Protein AF-A0A1N6LZT1-F1 (afdb_monomer_lite)

InterPro domains:
  IPR002781 Transmembrane protein TauE-like, transmembrane domain [PF01925] (5-104)

Radius of gyration: 16.11 Å; chains: 1; bounding box: 39×34×38 Å

pLDDT: mean 80.98, std 14.47, range [30.91, 96.0]

Sequence (110 aa):
MQTGLGLVVGVTGPLALNVLTKQLKSKDSIIATSSLFMTISHLTKIPVYLTVTASLLTDLNLIIDMIIGAVWGSFLGTRLRLRSNNERMIQIIKMLLSLFAVKMIVQGVI

Organism: NCBI:txid1918945

Foldseek 3Di:
DCDDVCVVLHPLPLVVLVVLLVVDQFPVSSVVVSVVSVVVVVVVCVVVCVVVVVVVVVPVVVVVVVVVCVVVCVVVVVVCSVPDDGVVSSVVSVVVSVVVVVVVVVVVVD

Secondary structure (DSSP, 8-state):
---THHHHS--TTHHHHHHHHHH-S-HHHHHHHHHHHHHHHHHTTHHHHHHHHHHHGGGHHHHHHHHHHHHHHHHHHHHHHHHS-HHHHHHHHHHHHHHHHHHHHHHHH-

Structure (mmCIF, N/CA/C/O backbone):
data_AF-A0A1N6LZT1-F1
#
_entry.id   AF-A0A1N6LZT1-F1
#
loop_
_atom_site.group_PDB
_atom_site.id
_atom_site.type_symbol
_atom_site.label_atom_id
_atom_site.label_alt_id
_atom_site.label_comp_id
_atom_site.label_asym_id
_atom_site.label_entity_id
_atom_site.label_seq_id
_atom_site.pdbx_PDB_ins_code
_atom_site.Cartn_x
_atom_site.Cartn_y
_atom_site.Cartn_z
_atom_site.occupancy
_atom_site.B_iso_or_equiv
_atom_site.auth_seq_id
_atom_site.auth_comp_id
_atom_site.auth_asym_id
_atom_site.auth_atom_id
_atom_site.pdbx_PDB_model_num
ATOM 1 N N . MET A 1 1 ? 6.385 -14.152 -7.779 1.00 30.91 1 MET A N 1
ATOM 2 C CA . MET A 1 1 ? 6.826 -14.931 -6.604 1.00 30.91 1 MET A CA 1
ATOM 3 C C . MET A 1 1 ? 7.511 -13.996 -5.618 1.00 30.91 1 MET A C 1
ATOM 5 O O . MET A 1 1 ? 8.537 -13.419 -5.948 1.00 30.91 1 MET A O 1
ATOM 9 N N . GLN A 1 2 ? 6.905 -13.779 -4.451 1.00 43.28 2 GLN A N 1
ATOM 10 C CA . GLN A 1 2 ? 7.507 -13.053 -3.329 1.00 43.28 2 GLN A CA 1
ATOM 11 C C . GLN A 1 2 ? 8.439 -14.033 -2.603 1.00 43.28 2 GLN A C 1
ATOM 13 O O . GLN A 1 2 ? 8.039 -14.680 -1.643 1.00 43.28 2 GLN A O 1
ATOM 18 N N . THR A 1 3 ? 9.640 -14.251 -3.136 1.00 40.84 3 THR A N 1
ATOM 19 C CA . THR A 1 3 ? 10.589 -15.231 -2.589 1.00 40.84 3 THR A CA 1
ATOM 20 C C . THR A 1 3 ? 11.391 -14.650 -1.419 1.00 40.84 3 THR A C 1
ATOM 22 O O . THR A 1 3 ? 11.644 -13.445 -1.365 1.00 40.84 3 THR A O 1
ATOM 25 N N . GLY A 1 4 ? 11.771 -15.525 -0.477 1.00 42.19 4 GLY A N 1
ATOM 26 C CA . GLY A 1 4 ? 12.850 -15.382 0.518 1.00 42.19 4 GLY A CA 1
ATOM 27 C C . GLY A 1 4 ? 12.867 -14.106 1.364 1.00 42.19 4 GLY A C 1
ATOM 28 O O . GLY A 1 4 ? 12.463 -14.116 2.525 1.00 42.19 4 GLY A O 1
ATOM 29 N N . LEU A 1 5 ? 13.324 -12.994 0.784 1.00 42.34 5 LEU A N 1
ATOM 30 C CA . LEU A 1 5 ? 13.391 -11.691 1.451 1.00 42.34 5 LEU A CA 1
ATOM 31 C C . LEU A 1 5 ? 12.015 -11.218 1.930 1.00 42.34 5 LEU A C 1
ATOM 33 O O . LEU A 1 5 ? 11.913 -10.660 3.015 1.00 42.34 5 LEU A O 1
ATOM 37 N N . GLY A 1 6 ? 10.942 -11.488 1.180 1.00 46.84 6 GLY A N 1
ATOM 38 C CA . GLY A 1 6 ? 9.586 -11.084 1.567 1.00 46.84 6 GLY A CA 1
ATOM 39 C C . GLY A 1 6 ? 9.066 -11.728 2.859 1.00 46.84 6 GLY A C 1
ATOM 40 O O . GLY A 1 6 ? 8.154 -11.176 3.459 1.00 46.84 6 GLY A O 1
ATOM 41 N N . LEU A 1 7 ? 9.635 -12.859 3.298 1.00 40.88 7 LEU A N 1
ATOM 42 C CA . LEU A 1 7 ? 9.328 -13.489 4.590 1.00 40.88 7 LEU A CA 1
ATOM 43 C C . LEU A 1 7 ? 10.178 -12.905 5.731 1.00 40.88 7 LEU A C 1
ATOM 45 O O . LEU A 1 7 ? 9.672 -12.759 6.838 1.00 40.88 7 LEU A O 1
ATOM 49 N N . VAL A 1 8 ? 11.434 -12.529 5.456 1.00 40.41 8 VAL A N 1
ATOM 50 C CA . VAL A 1 8 ? 12.383 -12.002 6.458 1.00 40.41 8 VAL A CA 1
ATOM 51 C C . VAL A 1 8 ? 12.162 -10.513 6.746 1.00 40.41 8 VAL A C 1
ATOM 53 O O . VAL A 1 8 ? 12.178 -10.111 7.904 1.00 40.41 8 VAL A O 1
ATOM 56 N N . VAL A 1 9 ? 11.896 -9.691 5.723 1.00 44.53 9 VAL A N 1
ATOM 57 C CA . VAL A 1 9 ? 11.585 -8.252 5.887 1.00 44.53 9 VAL A CA 1
ATOM 58 C C . VAL A 1 9 ? 10.079 -7.952 5.907 1.00 44.53 9 VAL A C 1
ATOM 60 O O . VAL A 1 9 ? 9.656 -6.801 5.797 1.00 44.53 9 VAL A O 1
ATOM 63 N N . GLY A 1 10 ? 9.271 -8.998 6.099 1.00 46.47 10 GLY A N 1
ATOM 64 C CA . GLY A 1 10 ? 7.840 -8.911 6.336 1.00 46.47 10 GLY A CA 1
ATOM 65 C C . GLY A 1 10 ? 7.005 -8.934 5.060 1.00 46.47 10 GLY A C 1
ATOM 66 O O . GLY A 1 10 ? 7.108 -8.077 4.180 1.00 46.47 10 GLY A O 1
ATOM 67 N N . VAL A 1 11 ? 6.066 -9.878 5.015 1.00 55.09 11 VAL A N 1
ATOM 68 C CA . VAL A 1 11 ? 4.871 -9.793 4.174 1.00 55.09 11 VAL A CA 1
ATOM 69 C C . VAL A 1 11 ? 4.009 -8.676 4.778 1.00 55.09 11 VAL A C 1
ATOM 71 O O . VAL A 1 11 ? 3.013 -8.919 5.454 1.00 55.09 11 VAL A O 1
ATOM 74 N N . THR A 1 12 ? 4.437 -7.423 4.616 1.00 60.41 12 THR A N 1
ATOM 75 C CA . THR A 1 12 ? 3.839 -6.256 5.286 1.00 60.41 12 THR A CA 1
ATOM 76 C C . THR A 1 12 ? 2.510 -5.820 4.675 1.00 60.41 12 THR A C 1
ATOM 78 O O . THR A 1 12 ? 1.867 -4.920 5.202 1.00 60.41 12 THR A O 1
ATOM 81 N N . GLY A 1 13 ? 2.067 -6.459 3.588 1.00 65.88 13 GLY A N 1
ATOM 82 C CA . GLY A 1 13 ? 0.792 -6.155 2.943 1.00 65.88 13 GLY A CA 1
ATOM 83 C C . GLY A 1 13 ? -0.404 -6.777 3.686 1.00 65.88 13 GLY A C 1
ATOM 84 O O . GLY A 1 13 ? -0.793 -6.286 4.745 1.00 65.88 13 GLY A O 1
ATOM 85 N N . PRO A 1 14 ? -1.022 -7.859 3.179 1.00 71.75 14 PRO A N 1
ATOM 86 C CA . PRO A 1 14 ? -2.251 -8.393 3.778 1.00 71.75 14 PRO A CA 1
ATOM 87 C C . PRO A 1 14 ? -2.061 -8.992 5.181 1.00 71.75 14 PRO A C 1
ATOM 89 O O . PRO A 1 14 ? -2.949 -8.890 6.027 1.00 71.75 14 PRO A O 1
ATOM 92 N N . LEU A 1 15 ? -0.907 -9.616 5.444 1.00 76.31 15 LEU A N 1
ATOM 93 C CA . LEU A 1 15 ? -0.655 -10.323 6.702 1.00 76.31 15 LEU A CA 1
ATOM 94 C C . LEU A 1 15 ? -0.516 -9.346 7.877 1.00 76.31 15 LEU A C 1
ATOM 96 O O . LEU A 1 15 ? -1.195 -9.503 8.892 1.00 76.31 15 LEU A O 1
ATOM 100 N N . ALA A 1 16 ? 0.307 -8.303 7.719 1.00 81.06 16 ALA A N 1
ATOM 101 C CA . ALA A 1 16 ? 0.442 -7.263 8.735 1.00 81.06 16 ALA A CA 1
ATOM 102 C C . ALA A 1 16 ? -0.894 -6.547 8.967 1.00 81.06 16 ALA A C 1
ATOM 104 O O . ALA A 1 16 ? -1.311 -6.393 10.112 1.00 81.06 16 ALA A O 1
ATOM 105 N N . LEU A 1 17 ? -1.626 -6.200 7.903 1.00 85.75 17 LEU A N 1
ATOM 106 C CA . LEU A 1 17 ? -2.931 -5.555 8.036 1.00 85.75 17 LEU A CA 1
ATOM 107 C C . LEU A 1 17 ? -3.952 -6.435 8.786 1.00 85.75 17 LEU A C 1
ATOM 109 O O . LEU A 1 17 ? -4.705 -5.915 9.609 1.00 85.75 17 LEU A O 1
ATOM 113 N N . ASN A 1 18 ? -3.936 -7.762 8.590 1.00 86.31 18 ASN A N 1
ATOM 114 C CA . ASN A 1 18 ? -4.770 -8.701 9.352 1.00 86.31 18 ASN A CA 1
ATOM 115 C C . ASN A 1 18 ? -4.454 -8.660 10.854 1.00 86.31 18 ASN A C 1
ATOM 117 O O . ASN A 1 18 ? -5.360 -8.510 11.676 1.00 86.31 18 ASN A O 1
ATOM 121 N N . VAL A 1 19 ? -3.169 -8.737 11.208 1.00 86.00 19 VAL A N 1
ATOM 122 C CA . VAL A 1 19 ? -2.713 -8.655 12.603 1.00 86.00 19 VAL A CA 1
ATOM 123 C C . VAL A 1 19 ? -3.116 -7.313 13.217 1.00 86.00 19 VAL A C 1
ATOM 125 O O . VAL A 1 19 ? -3.703 -7.285 14.299 1.00 86.00 19 VAL A O 1
ATOM 128 N N . LEU A 1 20 ? -2.900 -6.206 12.504 1.00 88.12 20 LEU A N 1
ATOM 129 C CA . LEU A 1 20 ? -3.266 -4.868 12.966 1.00 88.12 20 LEU A CA 1
ATOM 130 C C . LEU A 1 20 ? -4.776 -4.728 13.188 1.00 88.12 20 LEU A C 1
ATOM 132 O O . LEU A 1 20 ? -5.177 -4.183 14.209 1.00 88.12 20 LEU A O 1
ATOM 136 N N . THR A 1 21 ? -5.626 -5.274 12.309 1.00 88.94 21 THR A N 1
ATOM 137 C CA . THR A 1 21 ? -7.091 -5.260 12.518 1.00 88.94 21 THR A CA 1
ATOM 138 C C . THR A 1 21 ? -7.573 -6.078 13.722 1.00 88.94 21 THR A C 1
ATOM 140 O O . THR A 1 21 ? -8.734 -5.945 14.112 1.00 88.94 21 THR A O 1
ATOM 143 N N . LYS A 1 22 ? -6.724 -6.939 14.300 1.00 87.00 22 LYS A N 1
ATOM 144 C CA . LYS A 1 22 ? -7.007 -7.667 15.549 1.00 87.00 22 LYS A CA 1
ATOM 145 C C . LYS A 1 22 ? -6.453 -6.945 16.781 1.00 87.00 22 LYS A C 1
ATOM 147 O O . LYS A 1 22 ? -7.072 -7.005 17.835 1.00 87.00 22 LYS A O 1
ATOM 152 N N . GLN A 1 23 ? -5.308 -6.278 16.640 1.00 89.31 23 GLN A N 1
ATOM 153 C CA . GLN A 1 23 ? -4.591 -5.598 17.728 1.00 89.31 23 GLN A CA 1
ATOM 154 C C . GLN A 1 23 ? -5.098 -4.169 17.983 1.00 89.31 23 GLN A C 1
ATOM 156 O O . GLN A 1 23 ? -5.073 -3.682 19.110 1.00 89.31 23 GLN A O 1
ATOM 161 N N . LEU A 1 24 ? -5.555 -3.478 16.939 1.00 89.50 24 LEU A N 1
ATOM 162 C CA . LEU A 1 24 ? -5.918 -2.066 16.988 1.00 89.50 24 LEU A CA 1
ATOM 163 C C . LEU A 1 24 ? -7.425 -1.891 16.791 1.00 89.50 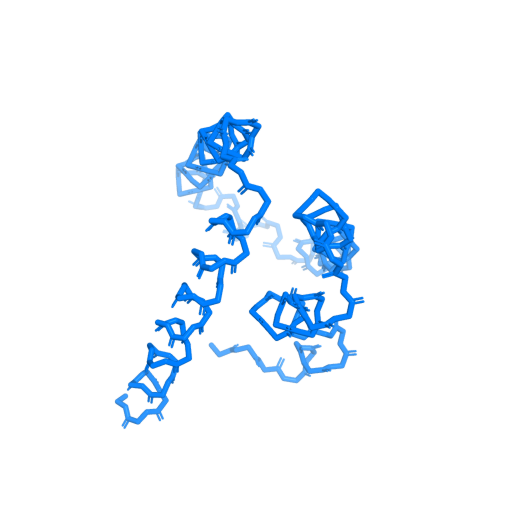24 LEU A C 1
ATOM 165 O O . LEU A 1 24 ? -8.039 -2.525 15.935 1.00 89.50 24 LEU A O 1
ATOM 169 N N . LYS A 1 25 ? -8.021 -0.985 17.572 1.00 86.50 25 LYS A N 1
ATOM 170 C CA . LYS A 1 25 ? -9.462 -0.685 17.505 1.00 86.50 25 LYS A CA 1
ATOM 171 C C . LYS A 1 25 ? -9.808 0.439 16.529 1.00 86.50 25 LYS A C 1
ATOM 173 O O . LYS A 1 25 ? -10.944 0.501 16.075 1.00 86.50 25 LYS A O 1
ATOM 178 N N . SER A 1 26 ? -8.863 1.328 16.217 1.00 90.06 26 SER A N 1
ATOM 179 C CA . SER A 1 26 ? -9.085 2.487 15.342 1.00 90.06 26 SER A CA 1
ATOM 180 C C . SER A 1 26 ? -8.616 2.218 13.913 1.00 90.06 26 SER A C 1
ATOM 182 O O . SER A 1 26 ? -7.469 1.820 13.700 1.00 90.06 26 SER A O 1
ATOM 184 N N . LYS A 1 27 ? -9.475 2.510 12.929 1.00 87.75 27 LYS A N 1
ATOM 185 C CA . LYS A 1 27 ? -9.183 2.448 11.489 1.00 87.75 27 LYS A CA 1
ATOM 186 C C . LYS A 1 27 ? -7.966 3.298 11.124 1.00 87.75 27 LYS A C 1
ATOM 188 O O . LYS A 1 27 ? -7.181 2.908 10.264 1.00 87.75 27 LYS A O 1
ATOM 193 N N . ASP A 1 28 ? -7.798 4.442 11.783 1.00 89.94 28 ASP A N 1
ATOM 194 C CA . ASP A 1 28 ? -6.737 5.387 11.455 1.00 89.94 28 ASP A CA 1
ATOM 195 C C . ASP A 1 28 ? -5.400 4.887 11.992 1.00 89.94 28 ASP A C 1
ATOM 197 O O . ASP A 1 28 ? -4.412 4.923 11.265 1.00 89.94 28 ASP A O 1
ATOM 201 N N . SER A 1 29 ? -5.381 4.304 13.196 1.00 89.38 29 SER A N 1
ATOM 202 C CA . SER A 1 29 ? -4.192 3.633 13.737 1.00 89.38 29 SER A CA 1
ATOM 203 C C . SER A 1 29 ? -3.800 2.417 12.897 1.00 89.38 29 SER A C 1
ATOM 205 O O . SER A 1 29 ? -2.627 2.257 12.578 1.00 89.38 29 SER A O 1
ATOM 207 N N . ILE A 1 30 ? -4.771 1.597 12.474 1.00 90.25 30 ILE A N 1
ATOM 208 C CA . ILE A 1 30 ? -4.526 0.445 11.591 1.00 90.25 30 ILE A CA 1
ATOM 209 C C . ILE A 1 30 ? -3.840 0.898 10.299 1.00 90.25 30 ILE A C 1
ATOM 211 O O . ILE A 1 30 ? -2.812 0.348 9.908 1.00 90.25 30 ILE A O 1
ATOM 215 N N . ILE A 1 31 ? -4.389 1.920 9.642 1.00 89.44 31 ILE A N 1
ATOM 216 C CA . ILE A 1 31 ? -3.887 2.374 8.344 1.00 89.44 31 ILE A CA 1
ATOM 217 C C . ILE A 1 31 ? -2.564 3.133 8.499 1.00 89.44 31 ILE A C 1
ATOM 219 O O . ILE A 1 31 ? -1.661 2.928 7.692 1.00 89.44 31 ILE A O 1
ATOM 223 N N . ALA A 1 32 ? -2.401 3.950 9.543 1.00 90.00 32 ALA A N 1
ATOM 224 C CA . ALA A 1 32 ? -1.155 4.665 9.812 1.00 90.00 32 ALA A CA 1
ATOM 225 C C . ALA A 1 32 ? 0.003 3.694 10.081 1.00 90.00 32 ALA A C 1
ATOM 227 O O . ALA A 1 32 ? 1.028 3.763 9.404 1.00 90.00 32 ALA A O 1
ATOM 228 N N . THR A 1 33 ? -0.169 2.731 10.990 1.00 89.38 33 THR A N 1
ATOM 229 C CA . THR A 1 33 ? 0.880 1.746 11.287 1.00 89.38 33 THR A CA 1
ATOM 230 C C . THR A 1 33 ? 1.173 0.856 10.076 1.00 89.38 33 THR A C 1
ATOM 232 O O . THR A 1 33 ? 2.339 0.615 9.769 1.00 89.38 33 THR A O 1
ATOM 235 N N . SER A 1 34 ? 0.148 0.442 9.320 1.00 87.00 34 SER A N 1
ATOM 236 C CA . SER A 1 34 ? 0.354 -0.304 8.071 1.00 87.00 34 SER A CA 1
ATOM 237 C C . SER A 1 34 ? 1.136 0.510 7.035 1.00 87.00 34 SER A C 1
ATOM 239 O O . SER A 1 34 ? 2.006 -0.040 6.362 1.00 87.00 34 SER A O 1
ATOM 241 N N . SER A 1 35 ? 0.857 1.812 6.911 1.00 87.31 35 SER A N 1
ATOM 242 C CA . SER A 1 35 ? 1.580 2.692 5.989 1.00 87.31 35 SER A CA 1
ATOM 243 C C . SER A 1 35 ? 3.038 2.888 6.402 1.00 87.31 35 SER A C 1
ATOM 245 O O . SER A 1 35 ? 3.911 2.851 5.543 1.00 87.31 35 SER A O 1
ATOM 247 N N . LEU A 1 36 ? 3.329 2.987 7.705 1.00 88.88 36 LEU A N 1
ATOM 248 C CA . LEU A 1 36 ? 4.703 3.045 8.210 1.00 88.88 36 LEU A CA 1
ATOM 249 C C . LEU A 1 36 ? 5.486 1.773 7.875 1.00 88.88 36 LEU A C 1
ATOM 251 O O . LEU A 1 36 ? 6.601 1.866 7.364 1.00 88.88 36 LEU A O 1
ATOM 255 N N . PHE A 1 37 ? 4.899 0.594 8.098 1.00 85.31 37 PHE A N 1
ATOM 256 C CA . PHE A 1 37 ? 5.533 -0.674 7.724 1.00 85.31 37 PHE A CA 1
ATOM 257 C C . PHE A 1 37 ? 5.812 -0.747 6.223 1.00 85.31 37 PHE A C 1
ATOM 259 O O . PHE A 1 37 ? 6.906 -1.136 5.823 1.00 85.31 37 PHE A O 1
ATOM 266 N N . MET A 1 38 ? 4.863 -0.311 5.395 1.00 84.06 38 MET A N 1
ATOM 267 C CA . MET A 1 38 ? 5.026 -0.284 3.945 1.00 84.06 38 MET A CA 1
ATOM 268 C C . MET A 1 38 ? 6.126 0.697 3.511 1.00 84.06 38 MET A C 1
ATOM 270 O O . MET A 1 38 ? 6.972 0.329 2.697 1.00 84.06 38 MET A O 1
ATOM 274 N N . THR A 1 39 ? 6.184 1.899 4.093 1.00 85.56 39 THR A N 1
ATOM 275 C CA . THR A 1 39 ? 7.254 2.879 3.843 1.00 85.56 39 THR A CA 1
ATOM 276 C C . THR A 1 39 ? 8.624 2.292 4.156 1.00 85.56 39 THR A C 1
ATOM 278 O O . THR A 1 39 ? 9.508 2.353 3.307 1.00 85.56 39 THR A O 1
ATOM 281 N N . ILE A 1 40 ? 8.789 1.664 5.326 1.00 85.06 40 ILE A N 1
ATOM 282 C CA . ILE A 1 40 ? 10.051 1.021 5.716 1.00 85.06 40 ILE A CA 1
ATOM 283 C C . ILE A 1 40 ? 10.415 -0.084 4.716 1.00 85.06 40 ILE A C 1
ATOM 285 O O . ILE A 1 40 ? 11.517 -0.073 4.172 1.00 85.06 40 ILE A O 1
ATOM 289 N N . SER A 1 41 ? 9.477 -0.986 4.398 1.00 80.06 41 SER A N 1
ATOM 290 C CA . SER A 1 41 ? 9.707 -2.074 3.438 1.00 80.06 41 SER A CA 1
ATOM 291 C C . SER A 1 41 ? 10.092 -1.572 2.042 1.00 80.06 41 SER A C 1
ATOM 293 O O . SER A 1 41 ? 10.889 -2.213 1.359 1.00 80.06 41 SER A O 1
ATOM 295 N N . HIS A 1 42 ? 9.522 -0.455 1.582 1.00 81.50 42 HIS A N 1
ATOM 296 C CA . HIS A 1 42 ? 9.883 0.142 0.295 1.00 81.50 42 HIS A CA 1
ATOM 297 C C . HIS A 1 42 ? 11.234 0.856 0.344 1.00 81.50 42 HIS A C 1
ATOM 299 O O . HIS A 1 42 ? 11.989 0.756 -0.621 1.00 81.50 42 HIS A O 1
ATOM 305 N N . LEU A 1 43 ? 11.578 1.495 1.463 1.00 84.25 43 LEU A N 1
ATOM 306 C CA . LEU A 1 43 ? 12.883 2.123 1.659 1.00 84.25 43 LEU A CA 1
ATOM 307 C C . LEU A 1 43 ? 14.016 1.095 1.546 1.00 84.25 43 LEU A C 1
ATOM 309 O O . LEU A 1 43 ? 15.016 1.337 0.875 1.00 84.25 43 LEU A O 1
ATOM 313 N N . THR A 1 44 ? 13.814 -0.105 2.099 1.00 80.31 44 THR A N 1
ATOM 314 C CA . THR A 1 44 ? 14.763 -1.224 1.983 1.00 80.31 44 THR A CA 1
ATOM 315 C C . THR A 1 44 ? 14.982 -1.689 0.537 1.00 80.31 44 THR A C 1
ATOM 317 O O . THR A 1 44 ? 16.006 -2.300 0.247 1.00 80.31 44 THR A O 1
ATOM 320 N N . LYS A 1 45 ? 14.066 -1.397 -0.400 1.00 77.00 45 LYS A N 1
ATOM 321 C CA . LYS A 1 45 ? 14.216 -1.768 -1.821 1.00 77.00 45 LYS A CA 1
ATOM 322 C C . LYS A 1 45 ? 15.069 -0.783 -2.623 1.00 77.00 45 LYS A C 1
ATOM 324 O O . LYS A 1 45 ? 15.493 -1.133 -3.720 1.00 77.00 45 LYS A O 1
ATOM 329 N N . ILE A 1 46 ? 15.347 0.414 -2.098 1.00 82.38 46 ILE A N 1
ATOM 330 C CA . ILE A 1 46 ? 16.122 1.449 -2.805 1.00 82.38 46 ILE A CA 1
ATOM 331 C C . ILE A 1 46 ? 17.508 0.939 -3.251 1.00 82.38 46 ILE A C 1
ATOM 333 O O . ILE A 1 46 ? 17.817 1.088 -4.433 1.00 82.38 46 ILE A O 1
ATOM 337 N N . PRO A 1 47 ? 18.321 0.273 -2.402 1.00 81.62 47 PRO A N 1
ATOM 338 C CA . PRO A 1 47 ? 19.636 -0.228 -2.814 1.00 81.62 47 PRO A CA 1
ATOM 339 C C . PRO A 1 47 ? 19.561 -1.266 -3.938 1.00 81.62 47 PRO A C 1
ATOM 341 O O . PRO A 1 47 ? 20.425 -1.303 -4.805 1.00 81.62 47 PRO A O 1
ATOM 344 N N . VAL A 1 48 ? 18.508 -2.090 -3.939 1.00 81.69 48 VAL A N 1
ATOM 345 C CA . VAL A 1 48 ? 18.286 -3.123 -4.959 1.00 81.69 48 VAL A CA 1
ATOM 346 C C . VAL A 1 48 ? 17.898 -2.495 -6.294 1.00 81.69 48 VAL A C 1
ATOM 348 O O . VAL A 1 48 ? 18.363 -2.936 -7.336 1.00 81.69 48 VAL A O 1
ATOM 351 N N . TYR A 1 49 ? 17.072 -1.450 -6.296 1.00 77.19 49 TYR A N 1
ATOM 352 C CA . TYR A 1 49 ? 16.702 -0.795 -7.550 1.00 77.19 49 TYR A CA 1
ATOM 353 C C . TYR A 1 49 ? 17.828 0.047 -8.141 1.00 77.19 49 TYR A C 1
ATOM 355 O O . TYR A 1 49 ? 17.914 0.121 -9.363 1.00 77.19 49 TYR A O 1
ATOM 363 N N . LEU A 1 50 ? 18.737 0.589 -7.318 1.00 80.62 50 LEU A N 1
ATOM 364 C CA . LEU A 1 50 ? 19.926 1.289 -7.815 1.00 80.62 50 LEU A CA 1
ATOM 365 C C . LEU A 1 50 ? 20.771 0.403 -8.745 1.00 80.62 50 LEU A C 1
ATOM 367 O O . LEU A 1 50 ? 21.256 0.894 -9.765 1.00 80.62 50 LEU A O 1
ATOM 371 N N . THR A 1 51 ? 20.883 -0.901 -8.465 1.00 79.44 51 THR A N 1
ATOM 372 C CA . THR A 1 51 ? 21.664 -1.837 -9.295 1.00 79.44 51 THR A CA 1
ATOM 373 C C . THR A 1 51 ? 20.956 -2.272 -10.583 1.00 79.44 51 THR A C 1
ATOM 375 O O . THR A 1 51 ? 21.616 -2.764 -11.493 1.00 79.44 51 THR A O 1
ATOM 378 N N . VAL A 1 52 ? 19.638 -2.063 -10.699 1.00 78.12 52 VAL A N 1
ATOM 379 C CA . VAL A 1 52 ? 18.809 -2.487 -11.851 1.00 78.12 52 VAL A CA 1
ATOM 380 C C . VAL A 1 52 ? 18.222 -1.279 -12.610 1.00 78.12 52 VAL A C 1
ATOM 382 O O . VAL A 1 52 ? 17.431 -1.434 -13.538 1.00 78.12 52 VAL A O 1
ATOM 385 N N . THR A 1 53 ? 18.636 -0.054 -12.259 1.00 75.25 53 THR A N 1
ATOM 386 C CA . THR A 1 53 ? 18.084 1.223 -12.761 1.00 75.25 53 THR A CA 1
ATOM 387 C C . THR A 1 53 ? 17.979 1.297 -14.287 1.00 75.25 53 THR A C 1
ATOM 389 O O . THR A 1 53 ? 16.982 1.794 -14.807 1.00 75.25 53 THR A O 1
ATOM 392 N N . ALA A 1 54 ? 18.968 0.772 -15.018 1.00 70.31 54 ALA A N 1
ATOM 393 C CA . ALA A 1 54 ? 18.972 0.795 -16.482 1.00 70.31 54 ALA A CA 1
ATOM 394 C C . ALA A 1 54 ? 17.763 0.062 -17.097 1.00 70.31 54 ALA A C 1
ATOM 396 O O . ALA A 1 54 ? 17.212 0.534 -18.086 1.00 70.31 54 ALA A O 1
ATOM 397 N N . SER A 1 55 ? 17.305 -1.036 -16.486 1.00 74.12 55 SER A N 1
ATOM 398 C CA . SER A 1 55 ? 16.124 -1.781 -16.942 1.00 74.12 55 SER A CA 1
ATOM 399 C C . SER A 1 55 ? 14.810 -1.099 -16.553 1.00 74.12 55 SER A C 1
ATOM 401 O O . SER A 1 55 ? 13.821 -1.238 -17.261 1.00 74.12 55 SER A O 1
ATOM 403 N N . LEU A 1 56 ? 14.786 -0.321 -15.462 1.00 71.62 56 LEU A N 1
ATOM 404 C CA . LEU A 1 56 ? 13.598 0.454 -15.075 1.00 71.62 56 LEU A CA 1
ATOM 405 C C . LEU A 1 56 ? 13.301 1.590 -16.062 1.00 71.62 56 LEU A C 1
ATOM 407 O O . LEU A 1 56 ? 12.139 1.912 -16.292 1.00 71.62 56 LEU A O 1
ATOM 411 N N . LEU A 1 57 ? 14.335 2.188 -16.661 1.00 73.81 57 LEU A N 1
ATOM 412 C CA . LEU A 1 57 ? 14.171 3.265 -17.643 1.00 73.81 57 LEU A CA 1
ATOM 413 C C . LEU A 1 57 ? 13.569 2.783 -18.974 1.00 73.81 57 LEU A C 1
ATOM 415 O O . LEU A 1 57 ? 13.072 3.598 -19.747 1.00 73.81 57 LEU A O 1
ATOM 419 N N . THR A 1 58 ? 13.586 1.477 -19.244 1.00 82.44 58 THR A N 1
ATOM 420 C CA . THR A 1 58 ? 12.961 0.897 -20.441 1.00 82.44 58 THR A CA 1
ATOM 421 C C . THR A 1 58 ? 11.431 0.931 -20.358 1.00 82.44 58 THR A C 1
ATOM 423 O O . THR A 1 58 ? 10.771 1.139 -21.372 1.00 82.44 58 THR A O 1
ATOM 426 N N . ASP A 1 59 ? 10.870 0.840 -19.148 1.00 83.00 59 ASP A N 1
ATOM 427 C CA . ASP A 1 59 ? 9.425 0.743 -18.903 1.00 83.00 59 ASP A CA 1
ATOM 428 C C . ASP A 1 59 ? 8.840 2.014 -18.253 1.00 83.00 59 ASP A C 1
ATOM 430 O O . ASP A 1 59 ? 7.921 1.956 -17.433 1.00 83.00 59 ASP A O 1
ATOM 434 N N . LEU A 1 60 ? 9.349 3.196 -18.623 1.00 85.19 60 LEU A N 1
ATOM 435 C CA . LEU A 1 60 ? 8.917 4.480 -18.044 1.00 85.19 60 LEU A CA 1
ATOM 436 C C . LEU A 1 60 ? 7.408 4.732 -18.162 1.00 85.19 60 LEU A C 1
ATOM 438 O O . LEU A 1 60 ? 6.809 5.257 -17.225 1.00 85.19 60 LEU A O 1
ATOM 442 N N . ASN A 1 61 ? 6.784 4.323 -19.269 1.00 89.25 61 ASN A N 1
ATOM 443 C CA . ASN A 1 61 ? 5.338 4.474 -19.458 1.00 89.25 61 ASN A CA 1
ATOM 444 C C . ASN A 1 61 ? 4.547 3.686 -18.401 1.00 89.25 61 ASN A C 1
ATOM 446 O O . ASN A 1 61 ? 3.656 4.237 -17.759 1.00 89.25 61 ASN A O 1
ATOM 450 N N . LEU A 1 62 ? 4.938 2.433 -18.146 1.00 88.56 62 LEU A N 1
ATOM 451 C CA . LEU A 1 62 ? 4.321 1.594 -17.117 1.00 88.56 62 LEU A CA 1
ATOM 452 C C . LEU A 1 62 ? 4.489 2.219 -15.723 1.00 88.56 62 LEU A C 1
ATOM 454 O O . LEU A 1 62 ? 3.559 2.225 -14.917 1.00 88.56 62 LEU A O 1
ATOM 458 N N . ILE A 1 63 ? 5.674 2.765 -15.435 1.00 88.88 63 ILE A N 1
ATOM 459 C CA . ILE A 1 63 ? 5.961 3.423 -14.155 1.00 88.88 63 ILE A CA 1
ATOM 460 C C . ILE A 1 63 ? 5.056 4.644 -13.961 1.00 88.88 63 ILE A C 1
ATOM 462 O O . ILE A 1 63 ? 4.508 4.827 -12.873 1.00 88.88 63 ILE A O 1
ATOM 466 N N . ILE A 1 64 ? 4.863 5.458 -15.000 1.00 92.12 64 ILE A N 1
ATOM 467 C CA . ILE A 1 64 ? 3.975 6.626 -14.954 1.00 92.12 64 ILE A CA 1
ATOM 468 C C . ILE A 1 64 ? 2.535 6.193 -14.658 1.00 92.12 64 ILE A C 1
ATOM 470 O O . ILE A 1 64 ? 1.921 6.740 -13.738 1.00 92.12 64 ILE A O 1
ATOM 474 N N . ASP A 1 65 ? 2.025 5.171 -15.347 1.00 93.62 65 ASP A N 1
ATOM 475 C CA . ASP A 1 65 ? 0.675 4.645 -15.111 1.00 93.62 65 ASP A CA 1
ATOM 476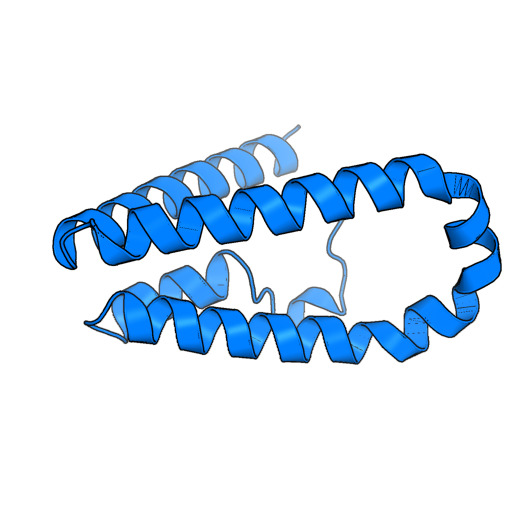 C C . ASP A 1 65 ? 0.505 4.139 -13.671 1.00 93.62 65 ASP A C 1
ATOM 478 O O . ASP A 1 65 ? -0.497 4.424 -13.006 1.00 93.62 65 ASP A O 1
ATOM 482 N N . MET A 1 66 ? 1.517 3.444 -13.140 1.00 91.06 66 MET A N 1
ATOM 483 C CA . MET A 1 66 ? 1.529 2.992 -11.749 1.00 91.06 66 MET A CA 1
ATOM 484 C C . MET A 1 66 ? 1.531 4.154 -10.752 1.00 91.06 66 MET A C 1
ATOM 486 O O . MET A 1 66 ? 0.815 4.088 -9.751 1.00 91.06 66 MET A O 1
ATOM 490 N N . ILE A 1 67 ? 2.306 5.215 -11.004 1.00 92.88 67 ILE A N 1
ATOM 491 C CA . ILE A 1 67 ? 2.344 6.410 -10.148 1.00 92.88 67 ILE A CA 1
ATOM 492 C C . ILE A 1 67 ? 0.975 7.088 -10.143 1.00 92.88 67 ILE A C 1
ATOM 494 O O . ILE A 1 67 ? 0.441 7.368 -9.070 1.00 92.88 67 ILE A O 1
ATOM 498 N N . ILE A 1 68 ? 0.380 7.311 -11.318 1.00 96.00 68 ILE A N 1
ATOM 499 C CA . ILE A 1 68 ? -0.941 7.936 -11.440 1.00 96.00 68 ILE A CA 1
ATOM 500 C C . ILE A 1 68 ? -1.977 7.097 -10.691 1.00 96.00 68 ILE A C 1
ATOM 502 O O . ILE A 1 68 ? -2.702 7.632 -9.850 1.00 96.00 68 ILE A O 1
ATOM 506 N N . GLY A 1 69 ? -2.005 5.783 -10.928 1.00 94.81 69 GLY A N 1
ATOM 507 C CA . GLY A 1 69 ? -2.916 4.865 -10.249 1.00 94.81 69 GLY A CA 1
ATOM 508 C C . GLY A 1 69 ? -2.739 4.864 -8.728 1.00 94.81 69 GLY A C 1
ATOM 509 O O . GLY A 1 69 ? -3.725 4.917 -7.991 1.00 94.81 69 GLY A O 1
ATOM 510 N N . ALA A 1 70 ? -1.496 4.871 -8.240 1.00 89.56 70 ALA A N 1
ATOM 511 C CA . ALA A 1 70 ? -1.197 4.910 -6.811 1.00 89.56 70 ALA A CA 1
ATOM 512 C C . ALA A 1 70 ? -1.629 6.235 -6.160 1.00 89.56 70 ALA A C 1
ATOM 514 O O . ALA A 1 70 ? -2.244 6.222 -5.090 1.00 89.56 70 ALA A O 1
ATOM 515 N N . VAL A 1 71 ? -1.358 7.374 -6.806 1.00 94.19 71 VAL A N 1
ATOM 516 C CA . VAL A 1 71 ? -1.750 8.704 -6.313 1.00 94.19 71 VAL A CA 1
ATOM 517 C C . VAL A 1 71 ? -3.271 8.836 -6.280 1.00 94.19 71 VAL A C 1
ATOM 519 O O . VAL A 1 71 ? -3.836 9.202 -5.246 1.00 94.19 71 VAL A O 1
ATOM 522 N N . TRP A 1 72 ? -3.949 8.471 -7.371 1.00 95.62 72 TRP A N 1
ATOM 523 C CA . TRP A 1 72 ? -5.410 8.496 -7.451 1.00 95.62 72 TRP A CA 1
ATOM 524 C C . TRP A 1 72 ? -6.059 7.571 -6.424 1.00 95.62 72 TRP A C 1
ATOM 526 O O . TRP A 1 72 ? -6.962 7.990 -5.696 1.00 95.62 72 TRP A O 1
ATOM 536 N N . GLY A 1 73 ? -5.577 6.332 -6.318 1.00 91.19 73 GLY A N 1
ATOM 537 C CA . GLY A 1 73 ? -6.066 5.362 -5.343 1.00 91.19 73 GLY A CA 1
ATOM 538 C C . GLY A 1 73 ? -5.880 5.839 -3.901 1.00 91.19 73 GLY A C 1
ATOM 539 O O . GLY A 1 73 ? -6.799 5.718 -3.091 1.00 91.19 73 GLY A O 1
ATOM 540 N N . SER A 1 74 ? -4.732 6.446 -3.584 1.00 89.94 74 SER A N 1
ATOM 541 C CA . SER A 1 74 ? -4.443 6.989 -2.251 1.00 89.94 74 SER A CA 1
ATOM 542 C C . SER A 1 74 ? -5.350 8.171 -1.901 1.00 89.94 74 SER A C 1
ATOM 544 O O . SER A 1 74 ? -5.916 8.228 -0.802 1.00 89.94 74 SER A O 1
ATOM 546 N N . PHE A 1 75 ? -5.570 9.085 -2.851 1.00 92.75 75 PHE A N 1
ATOM 547 C CA . PHE A 1 75 ? -6.467 10.223 -2.663 1.00 92.75 75 PHE A CA 1
ATOM 548 C C . PHE A 1 75 ? -7.911 9.767 -2.422 1.00 92.75 75 PHE A C 1
ATOM 550 O O . PHE A 1 75 ? -8.548 10.159 -1.435 1.00 92.75 75 PHE A O 1
ATOM 557 N N . LEU A 1 76 ? -8.419 8.886 -3.288 1.00 92.44 76 LEU A N 1
ATOM 558 C CA . LEU A 1 76 ? -9.782 8.374 -3.193 1.00 92.44 76 LEU A CA 1
ATOM 559 C C . LEU A 1 76 ? -9.975 7.537 -1.919 1.00 92.44 76 LEU A C 1
ATOM 561 O O . LEU A 1 76 ? -10.940 7.740 -1.180 1.00 92.44 76 LEU A O 1
ATOM 565 N N . GLY A 1 77 ? -9.015 6.663 -1.609 1.00 88.50 77 GLY A N 1
ATOM 566 C CA . GLY A 1 77 ? -9.005 5.836 -0.404 1.00 88.50 77 GLY A CA 1
ATOM 567 C C . GLY A 1 77 ? -8.993 6.661 0.882 1.00 88.50 77 GLY A C 1
ATOM 568 O O . GLY A 1 77 ? -9.753 6.374 1.808 1.00 88.50 77 GLY A O 1
ATOM 569 N N . THR A 1 78 ? -8.214 7.745 0.927 1.00 89.88 78 THR A N 1
ATOM 570 C CA . THR A 1 78 ? -8.183 8.659 2.080 1.00 89.88 78 THR A CA 1
ATOM 571 C C . THR A 1 78 ? -9.534 9.339 2.286 1.00 89.88 78 THR A C 1
ATOM 573 O O . THR A 1 78 ? -10.036 9.404 3.411 1.00 89.88 78 THR A O 1
ATOM 576 N N . ARG A 1 79 ? -10.180 9.793 1.206 1.00 90.19 79 ARG A N 1
ATOM 577 C CA . ARG A 1 79 ? -11.493 10.448 1.285 1.00 90.19 79 ARG A CA 1
ATOM 578 C C . ARG A 1 79 ? -12.589 9.487 1.754 1.00 90.19 79 ARG A C 1
ATOM 580 O O . ARG A 1 79 ? -13.424 9.867 2.576 1.00 90.19 79 ARG A O 1
ATOM 587 N N . LEU A 1 80 ? -12.558 8.238 1.286 1.00 87.56 80 LEU A N 1
ATOM 588 C CA . LEU A 1 80 ? -13.458 7.172 1.740 1.00 87.56 80 LEU A CA 1
ATOM 589 C C . LEU A 1 80 ? -13.210 6.806 3.212 1.00 87.56 80 LEU A C 1
ATOM 591 O O . LEU A 1 80 ? -14.163 6.654 3.977 1.00 87.56 80 LEU A O 1
ATOM 595 N N . ARG A 1 81 ? -11.943 6.746 3.644 1.00 86.00 81 ARG A N 1
ATOM 596 C CA . ARG A 1 81 ? -11.564 6.508 5.047 1.00 86.00 81 ARG A CA 1
ATOM 597 C C . ARG A 1 81 ? -12.125 7.548 5.996 1.00 86.00 81 ARG A C 1
ATOM 599 O O . ARG A 1 81 ? -12.703 7.180 7.020 1.00 86.00 81 ARG A O 1
ATOM 606 N N . LEU A 1 82 ? -11.974 8.824 5.655 1.00 86.50 82 LEU A N 1
ATOM 607 C CA . LEU A 1 82 ? -12.431 9.923 6.501 1.00 86.50 82 LEU A CA 1
ATOM 608 C C . LEU A 1 82 ? -13.961 9.964 6.616 1.00 86.50 82 LEU A C 1
ATOM 610 O O . LEU A 1 82 ? -14.475 10.271 7.686 1.00 86.50 82 LEU A O 1
ATOM 614 N N . ARG A 1 83 ? -14.693 9.591 5.556 1.00 87.38 83 ARG A N 1
ATOM 615 C CA . ARG A 1 83 ? -16.168 9.558 5.554 1.00 87.38 83 ARG A CA 1
ATOM 616 C C . ARG A 1 83 ? -16.785 8.299 6.172 1.00 87.38 83 ARG A C 1
ATOM 618 O O . ARG A 1 83 ? -17.964 8.314 6.510 1.00 87.38 83 ARG A O 1
ATOM 625 N N . SER A 1 84 ? -16.035 7.206 6.301 1.00 85.56 84 SER A N 1
ATOM 626 C CA . SER A 1 84 ? -16.563 5.943 6.830 1.00 85.56 84 SER A CA 1
ATOM 627 C C . SER A 1 84 ? -16.542 5.899 8.357 1.00 85.56 84 SER A C 1
ATOM 629 O O . SER A 1 84 ? -15.585 6.349 8.987 1.00 85.56 84 SER A O 1
ATOM 631 N N . ASN A 1 85 ? -17.536 5.242 8.962 1.00 89.19 85 ASN A N 1
ATOM 632 C CA . ASN A 1 85 ? -17.467 4.847 10.370 1.00 89.19 85 ASN A CA 1
ATOM 633 C C . ASN A 1 85 ? -16.336 3.814 10.578 1.00 89.19 85 ASN A C 1
ATOM 635 O O . ASN A 1 85 ? -15.996 3.051 9.667 1.00 89.19 85 ASN A O 1
ATOM 639 N N . ASN A 1 86 ? -15.759 3.810 11.775 1.00 86.50 86 ASN A N 1
ATOM 640 C CA . ASN A 1 86 ? -14.688 2.932 12.219 1.00 86.50 86 ASN A CA 1
ATOM 641 C C . ASN A 1 86 ? -15.011 1.448 12.004 1.00 86.50 86 ASN A C 1
ATOM 643 O O . ASN A 1 86 ? -14.249 0.741 11.349 1.00 86.50 86 ASN A O 1
ATOM 647 N N . GLU A 1 87 ? -16.176 1.000 12.468 1.00 87.75 87 GLU A N 1
ATOM 648 C CA . GLU A 1 87 ? -16.589 -0.404 12.364 1.00 87.75 87 GLU A CA 1
ATOM 649 C C . GLU A 1 87 ? -16.774 -0.847 10.912 1.00 87.75 87 GLU A C 1
ATOM 651 O O . GLU A 1 87 ? -16.239 -1.879 10.508 1.00 87.75 87 GLU A O 1
ATOM 656 N N . ARG A 1 88 ? -17.453 -0.023 10.101 1.00 87.94 88 ARG A N 1
ATOM 657 C CA . ARG A 1 88 ? -17.661 -0.292 8.670 1.00 87.94 88 ARG A CA 1
ATOM 658 C C . ARG A 1 88 ? -16.336 -0.376 7.918 1.00 87.94 88 ARG A C 1
ATOM 660 O O . ARG A 1 88 ? -16.156 -1.275 7.106 1.00 87.94 88 ARG A O 1
ATOM 667 N N . MET A 1 89 ? -15.388 0.515 8.215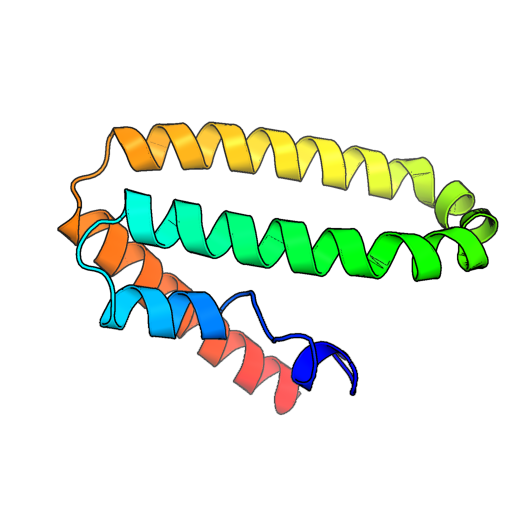 1.00 87.81 89 MET A N 1
ATOM 668 C CA . MET A 1 89 ? -14.073 0.485 7.573 1.00 87.81 89 MET A CA 1
ATOM 669 C C . MET A 1 89 ? -13.297 -0.784 7.945 1.00 87.81 89 MET A C 1
ATOM 671 O O . MET A 1 89 ? -12.745 -1.447 7.072 1.00 87.81 89 MET A O 1
ATOM 675 N N . ILE A 1 90 ? -13.299 -1.172 9.223 1.00 88.75 90 ILE A N 1
ATOM 676 C CA . ILE A 1 90 ? -12.635 -2.402 9.677 1.00 88.75 90 ILE A CA 1
ATOM 677 C C . ILE A 1 90 ? -13.286 -3.645 9.052 1.00 88.75 90 ILE A C 1
ATOM 679 O O . ILE A 1 90 ? -12.575 -4.572 8.661 1.00 88.75 90 ILE A O 1
ATOM 683 N N . GLN A 1 91 ? -14.614 -3.672 8.912 1.00 89.19 91 GLN A N 1
ATOM 684 C CA . GLN A 1 91 ? -15.324 -4.752 8.220 1.00 89.19 91 GLN A CA 1
ATOM 685 C C . GLN A 1 91 ? -14.934 -4.842 6.740 1.00 89.19 91 GLN A C 1
ATOM 687 O O . GLN A 1 91 ? -14.632 -5.936 6.264 1.00 89.19 91 GLN A O 1
ATOM 692 N N . ILE A 1 92 ? -14.868 -3.710 6.031 1.00 89.25 92 ILE A N 1
ATOM 693 C CA . ILE A 1 92 ? -14.423 -3.663 4.630 1.00 89.25 92 ILE A CA 1
ATOM 694 C C . ILE A 1 92 ? -12.985 -4.174 4.506 1.00 89.25 92 ILE A C 1
ATOM 696 O O . ILE A 1 92 ? -12.715 -5.022 3.659 1.00 89.25 92 ILE A O 1
ATOM 700 N N . ILE A 1 93 ? -12.072 -3.731 5.379 1.00 88.31 93 ILE A N 1
ATOM 701 C CA . ILE A 1 93 ? -10.683 -4.214 5.389 1.00 88.31 93 ILE A CA 1
ATOM 702 C C . ILE A 1 93 ? -10.647 -5.737 5.578 1.00 88.31 93 ILE A C 1
ATOM 704 O O . ILE A 1 93 ? -9.965 -6.427 4.827 1.00 88.31 93 ILE A O 1
ATOM 708 N N . LYS A 1 94 ? -11.409 -6.289 6.530 1.00 88.75 94 LYS A N 1
ATOM 709 C CA . LYS A 1 94 ? -11.476 -7.743 6.763 1.00 88.75 94 LYS A CA 1
ATOM 710 C C . LYS A 1 94 ? -12.025 -8.511 5.558 1.00 88.75 94 LYS A C 1
ATOM 712 O O . LYS A 1 94 ? -11.480 -9.560 5.218 1.00 88.75 94 LYS A O 1
ATOM 717 N N . MET A 1 95 ? -13.061 -7.990 4.901 1.00 91.62 95 MET A N 1
ATOM 718 C CA . MET A 1 95 ? -13.622 -8.594 3.690 1.00 91.62 95 MET A CA 1
ATOM 719 C C . MET A 1 95 ? -12.593 -8.606 2.551 1.00 91.62 95 MET A C 1
ATOM 721 O O . MET A 1 95 ? -12.364 -9.651 1.945 1.00 91.62 95 MET A O 1
ATOM 725 N N . LEU A 1 96 ? -11.904 -7.484 2.322 1.00 88.12 96 LEU A N 1
ATOM 726 C CA . LEU A 1 96 ? -10.834 -7.395 1.327 1.00 88.12 96 LEU A CA 1
ATOM 727 C C . LEU A 1 96 ? -9.688 -8.362 1.637 1.00 88.12 96 LEU A C 1
ATOM 729 O O . LEU A 1 96 ? -9.214 -9.048 0.738 1.00 88.12 96 LEU A O 1
ATOM 733 N N . LEU A 1 97 ? -9.270 -8.471 2.902 1.00 87.50 97 LEU A N 1
ATOM 734 C CA . LEU A 1 97 ? -8.244 -9.430 3.324 1.00 87.50 97 LEU A CA 1
ATOM 735 C C . LEU A 1 97 ? -8.653 -10.880 3.041 1.00 87.50 97 LEU A C 1
ATOM 737 O O . LEU A 1 97 ? -7.819 -11.678 2.619 1.00 87.50 97 LEU A O 1
ATOM 741 N N . SER A 1 98 ? -9.928 -11.215 3.241 1.00 89.25 98 SER A N 1
ATOM 742 C CA . SER A 1 98 ? -10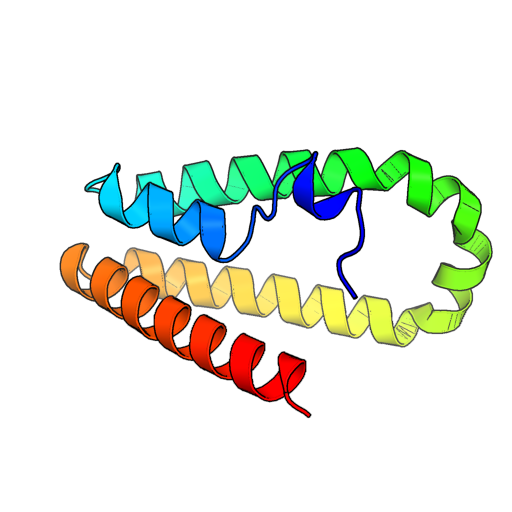.457 -12.542 2.927 1.00 89.25 98 SER A CA 1
ATOM 743 C C . SER A 1 98 ? -10.460 -12.800 1.418 1.00 89.25 98 SER A C 1
ATOM 745 O O . SER A 1 98 ? -9.981 -13.844 0.982 1.00 89.25 98 SER A O 1
ATOM 747 N N . LEU A 1 99 ? -10.877 -11.818 0.611 1.00 89.94 99 LEU A N 1
ATOM 748 C CA . LEU A 1 99 ? -10.808 -11.900 -0.849 1.00 89.94 99 LEU A CA 1
ATOM 749 C C . LEU A 1 99 ? -9.362 -12.067 -1.346 1.00 89.94 99 LEU A C 1
ATOM 751 O O . LEU A 1 99 ? -9.098 -12.890 -2.221 1.00 89.94 99 LEU A O 1
ATOM 755 N N . PHE A 1 100 ? -8.412 -11.335 -0.757 1.00 83.88 100 PHE A N 1
ATOM 756 C CA . PHE A 1 100 ? -6.987 -11.484 -1.051 1.00 83.88 100 PHE A CA 1
ATOM 757 C C . PHE A 1 100 ? -6.473 -12.881 -0.709 1.00 83.88 100 PHE A C 1
ATOM 759 O O . PHE A 1 100 ? -5.736 -13.454 -1.507 1.00 83.88 100 PHE A O 1
ATOM 766 N N . ALA A 1 101 ? -6.872 -13.444 0.433 1.00 85.06 101 ALA A N 1
ATOM 767 C CA . ALA A 1 101 ? -6.495 -14.804 0.806 1.00 85.06 101 ALA A CA 1
ATOM 768 C C . ALA A 1 101 ? -7.013 -15.828 -0.215 1.00 85.06 101 ALA A C 1
ATOM 770 O O . ALA A 1 101 ? -6.239 -16.661 -0.680 1.00 85.06 101 ALA A O 1
ATOM 771 N N . VAL A 1 102 ? -8.279 -15.715 -0.635 1.00 89.19 102 VAL A N 1
ATOM 772 C CA . VAL A 1 102 ? -8.853 -16.575 -1.685 1.00 89.19 102 VAL A CA 1
ATOM 773 C C . VAL A 1 102 ? -8.077 -16.427 -2.992 1.00 89.19 102 VAL A C 1
ATOM 775 O O . VAL A 1 102 ? -7.666 -17.429 -3.571 1.00 89.19 102 VAL A O 1
ATOM 778 N N . LYS A 1 103 ? -7.796 -15.191 -3.428 1.00 86.00 103 LYS A N 1
ATOM 779 C CA . LYS A 1 103 ? -6.992 -14.932 -4.631 1.00 86.00 103 LYS A CA 1
ATOM 780 C C . LYS A 1 103 ? -5.613 -15.599 -4.544 1.00 86.00 103 LYS A C 1
ATOM 782 O O . LYS A 1 103 ? -5.172 -16.193 -5.522 1.00 86.00 103 LYS A O 1
ATOM 787 N N . MET A 1 104 ? -4.932 -15.503 -3.399 1.00 82.44 104 MET A N 1
ATOM 788 C CA . MET A 1 104 ? -3.612 -16.117 -3.221 1.00 8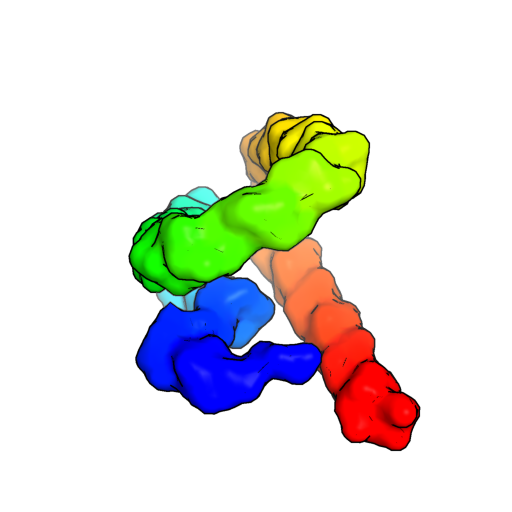2.44 104 MET A CA 1
ATOM 789 C C . MET A 1 104 ? -3.667 -17.645 -3.240 1.00 82.44 104 MET A C 1
ATOM 791 O O . MET A 1 104 ? -2.758 -18.253 -3.790 1.00 82.44 104 MET A O 1
ATOM 795 N N . ILE A 1 105 ? -4.718 -18.261 -2.689 1.00 87.06 105 ILE A N 1
ATOM 796 C CA . ILE A 1 105 ? -4.921 -19.715 -2.777 1.00 87.06 105 ILE A CA 1
ATOM 797 C C . ILE A 1 105 ? -5.124 -20.124 -4.237 1.00 87.06 105 ILE A C 1
ATOM 799 O O . ILE A 1 105 ? -4.427 -21.008 -4.719 1.00 87.06 105 ILE A O 1
ATOM 803 N N . VAL A 1 106 ? -6.020 -19.449 -4.961 1.00 90.38 106 VAL A N 1
ATOM 804 C CA . VAL A 1 106 ? -6.296 -19.753 -6.375 1.00 90.38 106 VAL A CA 1
ATOM 805 C C . VAL A 1 106 ? -5.031 -19.611 -7.225 1.00 90.38 106 VAL A C 1
ATOM 807 O O . VAL A 1 106 ? -4.718 -20.507 -7.995 1.00 90.38 106 VAL A O 1
ATOM 810 N N . GLN A 1 107 ? -4.267 -18.531 -7.038 1.00 83.69 107 GLN A N 1
ATOM 811 C CA . GLN A 1 107 ? -3.006 -18.289 -7.751 1.00 83.69 107 GLN A CA 1
ATOM 812 C C . GLN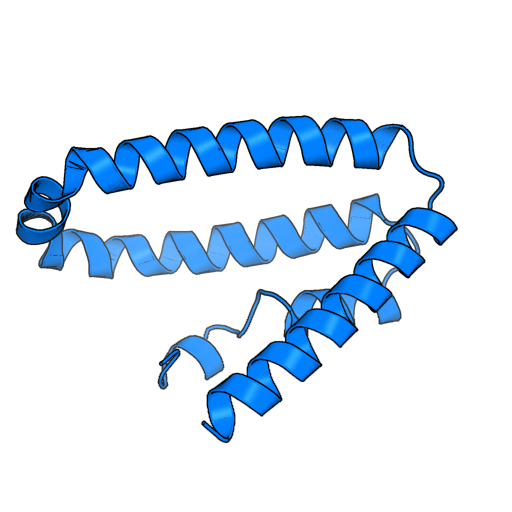 A 1 107 ? -1.838 -19.180 -7.281 1.00 83.69 107 GLN A C 1
ATOM 814 O O . GLN A 1 107 ? -0.793 -19.207 -7.917 1.00 83.69 107 GLN A O 1
ATOM 819 N N . GLY A 1 108 ? -1.958 -19.835 -6.125 1.00 75.56 108 GLY A N 1
ATOM 820 C CA . GLY A 1 108 ? -0.974 -20.807 -5.644 1.00 75.56 108 GLY A CA 1
ATOM 821 C C . GLY A 1 108 ? -1.260 -22.236 -6.111 1.00 75.56 108 GLY A C 1
ATOM 822 O O . GLY A 1 108 ? -0.357 -23.066 -6.082 1.00 75.56 108 GLY A O 1
ATOM 823 N N . VAL A 1 109 ? -2.505 -22.523 -6.500 1.00 73.06 109 VAL A N 1
ATOM 824 C CA . VAL A 1 109 ? -2.967 -23.835 -6.983 1.00 73.06 109 VAL A CA 1
ATOM 825 C C . VAL A 1 109 ? -2.954 -23.917 -8.516 1.00 73.06 109 VAL A C 1
ATOM 827 O O . VAL A 1 109 ? -2.750 -25.005 -9.051 1.00 73.06 109 VAL A O 1
ATOM 830 N N . ILE A 1 110 ? -3.168 -22.789 -9.204 1.00 51.69 110 ILE A N 1
ATOM 831 C CA . ILE A 1 110 ? -3.077 -22.617 -10.666 1.00 51.69 110 ILE A CA 1
ATOM 832 C C . ILE A 1 110 ? -1.742 -21.960 -11.006 1.00 51.69 110 ILE A C 1
ATOM 834 O O . ILE A 1 110 ? -1.050 -22.467 -11.913 1.00 51.69 110 ILE A O 1
#